Protein AF-A0A831XPH6-F1 (afdb_monomer)

Structure (mmCIF, N/CA/C/O backbone):
data_AF-A0A831XPH6-F1
#
_entry.id   AF-A0A831XPH6-F1
#
loop_
_atom_site.group_PDB
_atom_site.id
_atom_site.type_symbol
_atom_site.label_atom_id
_atom_site.label_alt_id
_atom_site.label_comp_id
_atom_site.label_asym_id
_atom_site.label_entity_id
_atom_site.label_seq_id
_atom_site.pdbx_PDB_ins_code
_atom_site.Cartn_x
_atom_site.Cartn_y
_atom_site.Cartn_z
_atom_site.occupancy
_atom_site.B_iso_or_equiv
_atom_site.auth_seq_id
_atom_site.auth_comp_id
_atom_site.auth_asym_id
_atom_site.auth_atom_id
_atom_site.pdbx_PDB_model_num
ATOM 1 N N . MET A 1 1 ? -27.089 3.846 16.125 1.00 76.62 1 MET A N 1
ATOM 2 C CA . MET A 1 1 ? -26.303 5.098 16.254 1.00 76.62 1 MET A CA 1
ATOM 3 C C . MET A 1 1 ? -24.981 4.798 15.598 1.00 76.62 1 MET A C 1
ATOM 5 O O . MET A 1 1 ? -24.349 3.819 15.980 1.00 76.62 1 MET A O 1
ATOM 9 N N . THR A 1 2 ? -24.625 5.568 14.578 1.00 90.88 2 THR A N 1
ATOM 10 C CA . THR A 1 2 ? -23.455 5.303 13.743 1.00 90.88 2 THR A CA 1
ATOM 11 C C . THR A 1 2 ? -22.217 5.960 14.341 1.00 90.88 2 THR A C 1
ATOM 13 O O . THR A 1 2 ? -22.233 7.154 14.641 1.00 90.88 2 THR A O 1
ATOM 16 N N . GLN A 1 3 ? -21.154 5.181 14.522 1.00 96.69 3 GLN A N 1
ATOM 17 C CA . GLN A 1 3 ? -19.845 5.636 14.983 1.00 96.69 3 GLN A CA 1
ATOM 18 C C . GLN A 1 3 ? -18.807 5.392 13.888 1.00 96.69 3 GLN A C 1
ATOM 20 O O . GLN A 1 3 ? -18.766 4.309 13.306 1.00 96.69 3 GLN A O 1
ATOM 25 N N . THR A 1 4 ? -17.925 6.366 13.672 1.00 97.56 4 THR A N 1
ATOM 26 C CA . THR A 1 4 ? -16.787 6.240 12.755 1.00 97.56 4 THR A CA 1
ATOM 27 C C . THR A 1 4 ? -15.485 6.138 13.541 1.00 97.56 4 THR A C 1
ATOM 29 O O . THR A 1 4 ? -15.227 6.939 14.440 1.00 97.56 4 THR A O 1
ATOM 32 N N . ILE A 1 5 ? -14.648 5.164 13.192 1.00 96.94 5 ILE A N 1
ATOM 33 C CA . ILE A 1 5 ? -13.284 5.006 13.700 1.00 96.94 5 ILE A CA 1
ATOM 34 C C . ILE A 1 5 ? -12.326 5.285 12.547 1.00 96.94 5 ILE A C 1
ATOM 36 O O . ILE A 1 5 ? -12.448 4.674 11.487 1.00 96.94 5 ILE A O 1
ATOM 40 N N . LYS A 1 6 ? -11.364 6.189 12.759 1.00 97.69 6 LYS A N 1
ATOM 41 C CA . LYS A 1 6 ? -10.305 6.487 11.788 1.00 97.69 6 LYS A CA 1
ATOM 42 C C . LYS A 1 6 ? -8.943 6.170 12.380 1.00 97.69 6 LYS A C 1
ATOM 44 O O . LYS A 1 6 ? -8.591 6.676 13.443 1.00 97.69 6 LYS A O 1
ATOM 49 N N . ILE A 1 7 ? -8.179 5.354 11.667 1.00 97.50 7 ILE A N 1
ATOM 50 C CA . ILE A 1 7 ? -6.775 5.07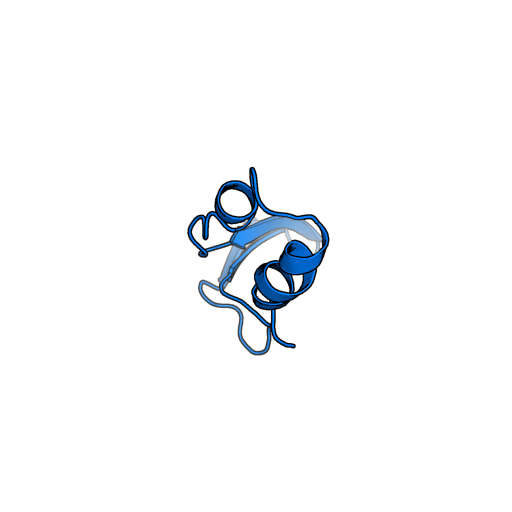6 11.952 1.00 97.50 7 ILE A CA 1
ATOM 51 C C . ILE A 1 7 ? -5.980 5.612 10.768 1.00 97.50 7 ILE A C 1
ATOM 53 O O . ILE A 1 7 ? -5.924 4.986 9.714 1.00 97.50 7 ILE A O 1
ATOM 57 N N . ASN A 1 8 ? -5.381 6.789 10.953 1.00 95.06 8 ASN A N 1
ATOM 58 C CA . ASN A 1 8 ? -4.658 7.488 9.888 1.00 95.06 8 ASN A CA 1
ATOM 59 C C . ASN A 1 8 ? -3.344 6.803 9.504 1.00 95.06 8 ASN A C 1
ATOM 61 O O . ASN A 1 8 ? -2.852 7.027 8.413 1.00 95.06 8 ASN A O 1
ATOM 65 N N . HIS A 1 9 ? -2.748 6.014 10.396 1.00 95.75 9 HIS A N 1
ATOM 66 C CA . HIS A 1 9 ? -1.555 5.236 10.089 1.00 95.75 9 HIS A CA 1
ATOM 67 C C . HIS A 1 9 ? -1.669 3.864 10.742 1.00 95.75 9 HIS A C 1
ATOM 69 O O . HIS A 1 9 ? -1.759 3.752 11.968 1.00 95.75 9 HIS A O 1
ATOM 75 N N . LEU A 1 10 ? -1.694 2.826 9.914 1.00 96.56 10 LEU A N 1
ATOM 76 C CA . LEU A 1 10 ? -1.675 1.445 10.365 1.00 96.56 10 LEU A CA 1
ATOM 77 C C . LEU A 1 10 ? -0.254 1.041 10.752 1.00 96.56 10 LEU A C 1
ATOM 79 O O . LEU A 1 10 ? 0.659 1.063 9.936 1.00 96.56 10 LEU A O 1
A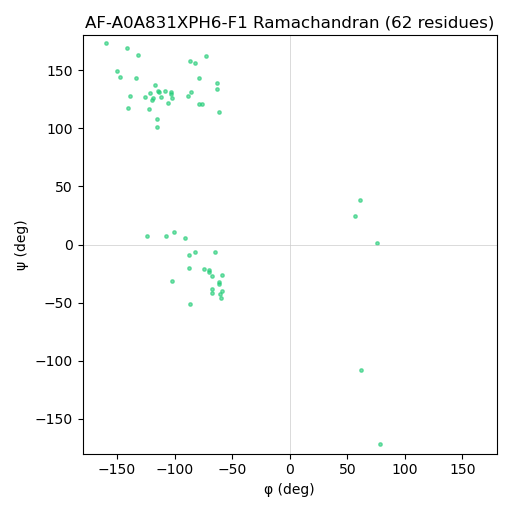TOM 83 N N . ALA A 1 11 ? -0.079 0.641 12.008 1.00 96.19 11 ALA A N 1
ATOM 84 C CA . ALA A 1 11 ? 1.193 0.132 12.500 1.00 96.19 11 ALA A CA 1
ATOM 85 C C . ALA A 1 11 ? 1.345 -1.378 12.242 1.00 96.19 11 ALA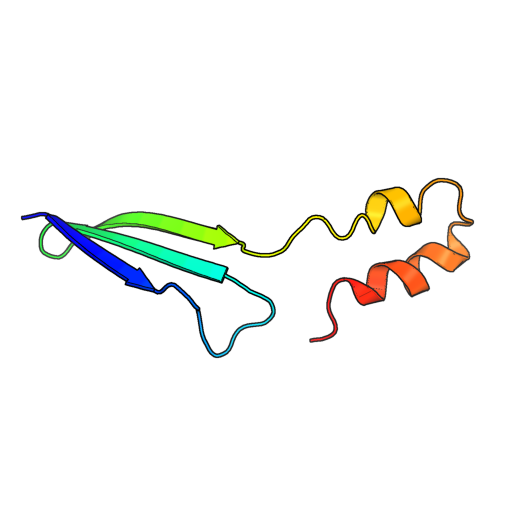 A C 1
ATOM 87 O O . ALA A 1 11 ? 0.355 -2.110 12.185 1.00 96.19 11 ALA A O 1
ATOM 88 N N . ARG A 1 12 ? 2.601 -1.852 12.226 1.00 96.06 12 ARG A N 1
ATOM 89 C CA . ARG A 1 12 ? 2.990 -3.274 12.079 1.00 96.06 12 ARG A CA 1
ATOM 90 C C . ARG A 1 12 ? 2.542 -3.912 10.755 1.00 96.06 12 ARG A C 1
ATOM 92 O O . ARG A 1 12 ? 2.153 -5.076 10.733 1.00 96.06 12 ARG A O 1
ATOM 99 N N . VAL A 1 13 ? 2.613 -3.150 9.670 1.00 95.38 13 VAL A N 1
ATOM 100 C CA . VAL A 1 13 ? 2.373 -3.612 8.29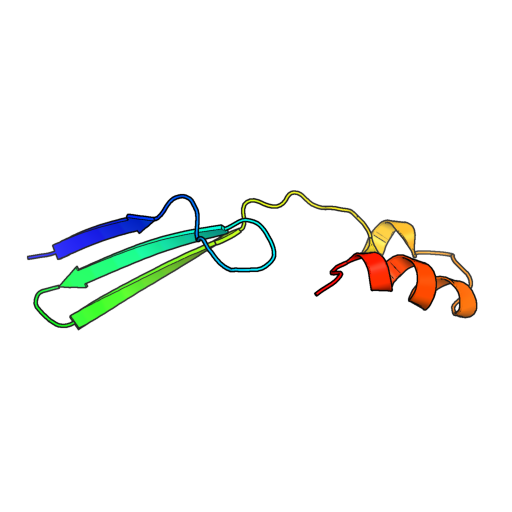7 1.00 95.38 13 VAL A CA 1
ATOM 101 C C . VAL A 1 13 ? 3.507 -3.132 7.390 1.00 95.38 13 VAL A C 1
ATOM 103 O O . VAL A 1 13 ? 4.261 -2.237 7.771 1.00 95.38 13 VAL A O 1
ATOM 106 N N . GLU A 1 14 ? 3.637 -3.743 6.215 1.00 96.19 14 GLU A N 1
ATOM 107 C CA . GLU A 1 14 ? 4.452 -3.19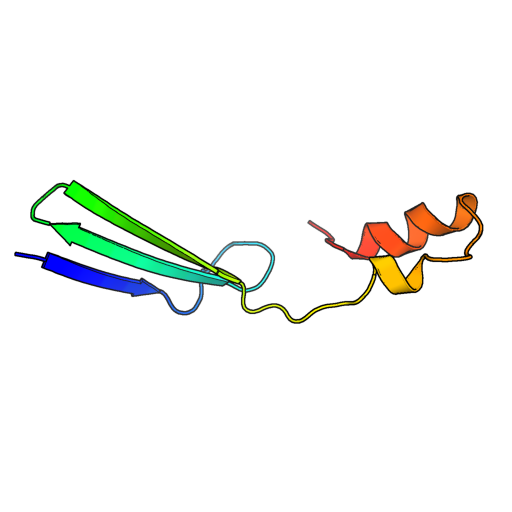8 5.128 1.00 96.19 14 GLU A CA 1
ATOM 108 C C . GLU A 1 14 ? 3.674 -2.088 4.412 1.00 96.19 14 GLU A C 1
ATOM 110 O O . GLU A 1 14 ? 2.450 -2.172 4.278 1.00 96.19 14 GLU A O 1
ATOM 115 N N . GLY A 1 15 ? 4.383 -1.047 3.982 1.00 94.12 15 GLY A N 1
ATOM 116 C CA . GLY A 1 15 ? 3.802 0.091 3.281 1.00 94.12 15 GLY A CA 1
ATOM 117 C C . GLY A 1 15 ? 3.084 1.114 4.169 1.00 94.12 15 GLY A C 1
ATOM 118 O O . GLY A 1 15 ? 3.159 1.093 5.400 1.00 94.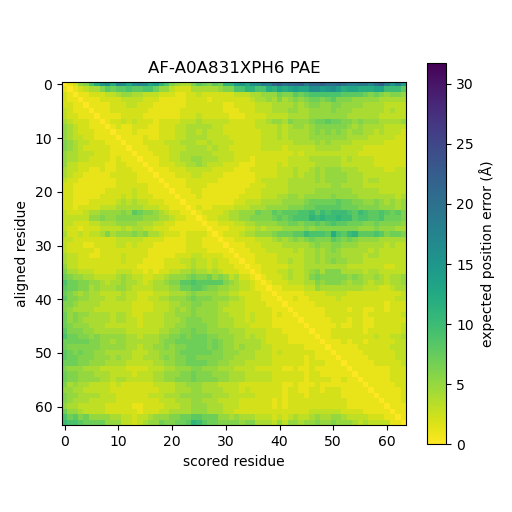12 15 GLY A O 1
ATOM 119 N N . HIS A 1 16 ? 2.412 2.065 3.518 1.00 95.94 16 HIS A N 1
ATOM 120 C CA . HIS A 1 16 ? 1.745 3.191 4.178 1.00 95.94 16 HIS A CA 1
ATOM 121 C C . HIS A 1 16 ? 0.255 3.229 3.852 1.00 95.94 16 HIS A C 1
ATOM 123 O O . HIS A 1 16 ? -0.149 3.474 2.714 1.00 95.94 16 HIS A O 1
ATOM 129 N N . GLY A 1 17 ? -0.573 3.062 4.881 1.00 96.62 17 GLY A N 1
ATOM 130 C CA . GLY A 1 17 ? -2.018 3.109 4.730 1.00 96.62 17 GLY A CA 1
ATOM 131 C C . GLY A 1 17 ? -2.760 3.394 6.027 1.00 96.62 17 GLY A C 1
ATOM 132 O O . GLY A 1 17 ? -2.172 3.470 7.112 1.00 96.62 17 GLY A O 1
ATOM 133 N N . GLY A 1 18 ? -4.067 3.571 5.891 1.00 97.62 18 GLY A N 1
ATOM 134 C CA . GLY A 1 18 ? -4.997 3.874 6.972 1.00 97.62 18 GLY A CA 1
ATOM 135 C C . GLY A 1 18 ? -6.319 3.143 6.778 1.00 97.62 18 GLY A C 1
ATOM 136 O O . GLY A 1 18 ? -6.568 2.560 5.723 1.00 97.62 18 GLY A O 1
ATOM 137 N N . ILE A 1 19 ? -7.167 3.150 7.806 1.00 97.88 19 ILE A N 1
ATOM 138 C CA . ILE A 1 19 ? -8.526 2.610 7.706 1.00 97.88 19 ILE A CA 1
ATOM 139 C C . ILE A 1 19 ? -9.557 3.554 8.302 1.00 97.88 19 ILE A C 1
ATOM 141 O O . ILE A 1 19 ? -9.342 4.174 9.346 1.00 97.88 19 ILE A O 1
ATOM 145 N N . GLU A 1 20 ? -10.712 3.593 7.654 1.00 98.06 20 GLU A N 1
ATOM 146 C CA . GLU A 1 20 ? -11.927 4.220 8.148 1.00 98.06 20 GLU A CA 1
ATOM 147 C C . GLU A 1 20 ? -13.014 3.150 8.258 1.00 98.06 20 GLU A C 1
ATOM 149 O O . GLU A 1 20 ? -13.293 2.438 7.295 1.00 98.06 20 GLU A O 1
ATOM 154 N N . VAL A 1 21 ? -13.598 3.003 9.446 1.00 97.94 21 VAL A N 1
ATOM 155 C CA . VAL A 1 21 ? -14.602 1.976 9.748 1.00 97.94 21 VAL A CA 1
ATOM 156 C C . VAL A 1 21 ? -15.851 2.642 10.302 1.00 97.94 21 VAL A C 1
ATOM 158 O O . VAL A 1 21 ? -15.771 3.375 11.288 1.00 97.94 21 VAL A O 1
ATOM 161 N N . GLU A 1 22 ? -17.004 2.348 9.709 1.00 98.19 22 GLU A N 1
ATOM 162 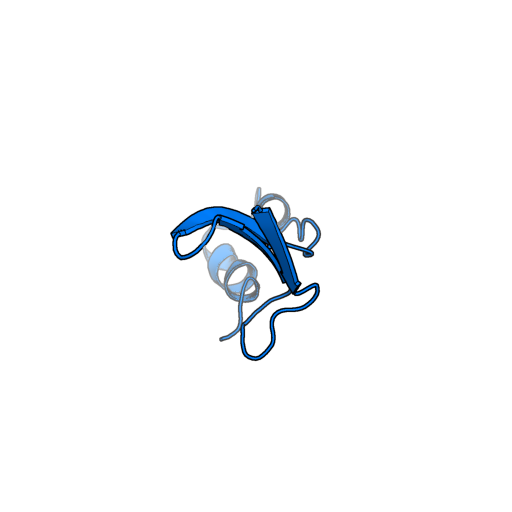C CA . GLU A 1 22 ? -18.307 2.758 10.232 1.00 98.19 22 GLU A CA 1
ATOM 163 C C . GLU A 1 22 ? -19.012 1.579 10.901 1.00 98.19 22 GLU A C 1
ATOM 165 O O . GLU A 1 22 ? -19.160 0.490 10.331 1.00 98.19 22 GLU A O 1
ATOM 170 N N . ILE A 1 23 ? -19.474 1.818 12.123 1.00 97.88 23 ILE A N 1
ATOM 171 C CA . ILE A 1 23 ? -20.124 0.836 12.984 1.00 97.88 23 ILE A CA 1
ATOM 172 C C . ILE A 1 23 ? -21.520 1.348 13.331 1.00 97.88 23 ILE A C 1
ATOM 174 O O . ILE A 1 23 ? -21.665 2.477 13.796 1.00 97.88 23 ILE A O 1
ATOM 178 N N . ASP A 1 24 ? -22.543 0.510 13.159 1.00 97.00 24 ASP A N 1
ATOM 179 C CA . ASP A 1 24 ? -23.891 0.760 13.676 1.00 97.00 24 ASP A CA 1
ATOM 180 C C . ASP A 1 24 ? -24.247 -0.291 14.732 1.00 97.00 24 ASP A C 1
ATOM 182 O O . ASP A 1 24 ? -24.433 -1.481 14.452 1.00 97.00 24 ASP A O 1
ATOM 186 N N . GLY A 1 25 ? -24.277 0.146 15.991 1.00 94.25 25 GLY A N 1
ATOM 187 C CA . GLY A 1 25 ? -24.457 -0.743 17.134 1.00 94.25 25 GLY A CA 1
ATOM 188 C C . GLY A 1 25 ? -23.322 -1.767 17.244 1.00 94.25 25 GLY A C 1
ATOM 189 O O . GLY A 1 25 ? -22.211 -1.425 17.632 1.00 94.25 25 GLY A O 1
ATOM 190 N N . LYS A 1 26 ? -23.610 -3.036 16.931 1.00 94.19 26 LYS A N 1
ATOM 191 C CA . LYS A 1 26 ? -22.638 -4.149 16.975 1.00 94.19 26 LYS A CA 1
ATOM 192 C C . LYS A 1 26 ? -22.208 -4.640 15.591 1.00 94.19 26 LYS A C 1
ATOM 194 O O . LYS A 1 26 ? -21.551 -5.674 15.491 1.00 94.19 26 LYS A O 1
ATOM 199 N N . LYS A 1 27 ? -22.609 -3.945 14.525 1.00 96.62 27 LYS A N 1
ATOM 200 C CA . LYS A 1 27 ? -22.357 -4.360 13.147 1.00 96.62 27 LYS A CA 1
ATOM 201 C C . LYS A 1 27 ? -21.426 -3.371 12.456 1.00 96.62 27 LYS A C 1
ATOM 203 O O . LYS A 1 27 ? -21.653 -2.166 12.504 1.00 96.62 27 LYS A O 1
ATOM 208 N N . VAL A 1 28 ? -20.399 -3.894 11.792 1.00 97.31 28 VAL A N 1
ATOM 209 C CA . VAL A 1 28 ? -19.595 -3.118 10.843 1.00 97.31 28 VAL A CA 1
ATOM 210 C C . VAL A 1 28 ? -20.403 -2.974 9.559 1.00 97.31 28 VAL A C 1
ATOM 212 O O . VAL A 1 28 ? -20.791 -3.980 8.961 1.00 97.31 28 VAL A O 1
ATOM 215 N N . ASN A 1 29 ? -20.670 -1.736 9.156 1.00 96.69 29 ASN A N 1
ATOM 216 C CA . ASN A 1 29 ? -21.455 -1.438 7.959 1.00 96.69 29 ASN A CA 1
ATOM 217 C C . ASN A 1 29 ? -20.573 -1.028 6.776 1.00 96.69 29 ASN A C 1
ATOM 219 O O . ASN A 1 29 ? -20.924 -1.327 5.638 1.00 96.69 29 ASN A O 1
ATOM 223 N N . TYR A 1 30 ? -19.433 -0.381 7.037 1.00 97.69 30 TYR A N 1
ATOM 224 C CA . TYR A 1 30 ? -18.515 0.086 6.001 1.00 97.69 30 TYR A CA 1
ATOM 225 C C . TYR A 1 30 ? -17.062 0.047 6.482 1.00 97.69 30 TYR A C 1
ATOM 227 O O . TYR A 1 30 ? -16.777 0.307 7.653 1.00 97.69 30 TYR A O 1
ATOM 235 N N . VAL A 1 31 ? -16.149 -0.275 5.564 1.00 97.44 31 VAL A N 1
ATOM 236 C CA . VAL A 1 31 ? -14.698 -0.219 5.764 1.00 97.44 31 VAL A CA 1
ATOM 237 C C . VAL A 1 31 ? -14.062 0.358 4.505 1.00 97.44 31 VAL A C 1
ATOM 239 O O . VAL A 1 31 ? -14.278 -0.164 3.410 1.00 97.44 31 VAL A O 1
ATOM 242 N N . ARG A 1 32 ? -13.238 1.392 4.668 1.00 97.75 32 ARG A N 1
ATOM 243 C CA . ARG A 1 32 ? -12.331 1.900 3.636 1.00 97.75 32 ARG A CA 1
ATOM 244 C C . ARG A 1 32 ? -10.898 1.660 4.073 1.00 97.75 32 ARG A C 1
ATOM 246 O O . ARG A 1 32 ? -10.540 1.989 5.201 1.00 97.75 32 ARG A O 1
ATOM 253 N N . PHE A 1 33 ? -10.094 1.105 3.175 1.00 96.62 33 PHE A N 1
ATOM 254 C CA . PHE A 1 33 ? -8.645 1.072 3.307 1.00 96.62 33 PHE A CA 1
ATOM 255 C C . PHE A 1 33 ? -8.058 2.151 2.407 1.00 96.62 33 PHE A C 1
ATOM 257 O O . PHE A 1 33 ? -8.369 2.206 1.217 1.00 96.62 33 PHE A O 1
ATOM 264 N N . ASP A 1 34 ? -7.237 3.006 2.995 1.00 95.62 34 ASP A N 1
ATOM 265 C CA . ASP A 1 34 ? -6.568 4.097 2.312 1.00 95.62 34 ASP A CA 1
ATOM 266 C C . ASP A 1 34 ? -5.104 3.714 2.080 1.00 95.62 34 ASP A C 1
ATOM 268 O O . ASP A 1 34 ? -4.422 3.275 3.006 1.00 95.62 34 ASP A O 1
ATOM 272 N N . VAL A 1 35 ? -4.620 3.896 0.851 1.00 95.38 35 VAL A N 1
ATOM 273 C CA . VAL A 1 35 ? -3.208 3.722 0.482 1.00 95.38 35 VAL A CA 1
ATOM 274 C C . VAL A 1 35 ? -2.601 5.102 0.289 1.00 95.38 35 VAL A C 1
ATOM 276 O O . VAL A 1 35 ? -3.076 5.879 -0.537 1.00 95.38 35 VAL A O 1
ATOM 279 N N . PHE A 1 36 ? -1.551 5.411 1.046 1.00 94.75 36 PHE A N 1
ATOM 280 C CA . PHE A 1 36 ? -0.898 6.726 1.025 1.00 94.75 36 PHE A CA 1
ATOM 281 C C . PHE A 1 36 ? 0.383 6.750 0.186 1.00 94.75 36 PHE A C 1
ATOM 283 O O . PHE A 1 36 ? 1.145 7.714 0.231 1.00 94.75 36 PHE A O 1
ATOM 290 N N . GLU A 1 37 ? 0.633 5.695 -0.584 1.00 91.25 37 GLU A N 1
ATOM 291 C CA . GLU A 1 37 ? 1.790 5.604 -1.465 1.00 91.25 37 GLU A CA 1
ATOM 292 C C . GLU A 1 37 ? 1.516 6.240 -2.826 1.00 91.25 37 GLU A C 1
ATOM 294 O O . GLU A 1 37 ? 0.513 5.965 -3.485 1.00 91.25 37 GLU A O 1
ATOM 299 N N . GLY A 1 38 ? 2.445 7.088 -3.267 1.00 90.69 38 GLY A N 1
ATOM 300 C CA . GLY A 1 38 ? 2.419 7.649 -4.612 1.00 90.69 38 GLY A CA 1
ATOM 301 C C . GLY A 1 38 ? 2.789 6.616 -5.678 1.00 90.69 38 GLY A C 1
ATOM 302 O O . GLY A 1 38 ? 3.418 5.592 -5.405 1.00 90.69 38 GLY A O 1
ATOM 303 N N . ALA A 1 39 ? 2.450 6.915 -6.933 1.00 93.94 39 ALA A N 1
ATOM 304 C CA . ALA A 1 39 ? 2.851 6.087 -8.062 1.00 93.94 39 ALA A CA 1
ATOM 305 C C . ALA A 1 39 ? 4.387 6.029 -8.174 1.00 93.94 39 ALA A C 1
ATOM 307 O O . ALA A 1 39 ? 5.038 7.024 -8.485 1.00 93.94 39 ALA A O 1
ATOM 308 N N . ARG A 1 40 ? 4.966 4.841 -7.958 1.00 95.56 40 ARG A N 1
ATOM 309 C CA . ARG A 1 40 ? 6.419 4.597 -8.077 1.00 95.56 40 ARG A CA 1
ATOM 310 C C . ARG A 1 40 ? 6.886 4.343 -9.513 1.00 95.56 40 ARG A C 1
ATOM 312 O O . ARG A 1 40 ? 8.082 4.246 -9.761 1.00 95.56 40 ARG A O 1
ATOM 319 N N . LEU A 1 41 ? 5.944 4.233 -10.454 1.00 96.56 41 LEU A N 1
ATOM 320 C CA . LEU A 1 41 ? 6.177 4.101 -11.899 1.00 96.56 41 LEU A CA 1
ATOM 321 C C . LEU A 1 41 ? 7.063 2.910 -12.310 1.00 96.56 41 LEU A C 1
ATOM 323 O O . LEU A 1 41 ? 7.653 2.926 -13.389 1.00 96.56 41 LEU A O 1
ATOM 327 N N . LEU A 1 42 ? 7.133 1.858 -11.487 1.00 96.38 42 LEU A N 1
ATOM 328 C CA . LEU A 1 42 ? 7.953 0.672 -11.761 1.00 96.38 42 LEU A CA 1
ATOM 329 C C . LEU A 1 42 ? 7.525 -0.040 -13.054 1.00 96.38 42 LEU A C 1
ATOM 331 O O . LEU A 1 42 ? 8.374 -0.514 -13.801 1.00 96.38 42 LEU A O 1
ATOM 335 N N . GLU A 1 43 ? 6.232 -0.038 -13.375 1.00 96.69 43 GLU A N 1
ATOM 336 C CA . GLU A 1 43 ? 5.692 -0.618 -14.613 1.00 96.69 43 GLU A CA 1
ATOM 337 C C . GLU A 1 43 ? 6.132 0.168 -15.856 1.00 96.69 43 GLU A C 1
ATOM 339 O O . GLU A 1 43 ? 6.519 -0.415 -16.869 1.00 96.69 43 GLU A O 1
ATOM 344 N N . SER A 1 44 ? 6.122 1.501 -15.773 1.00 97.12 44 SER A N 1
ATOM 345 C CA . SER A 1 44 ? 6.637 2.368 -16.838 1.00 97.12 44 SER A CA 1
ATOM 346 C C . SER A 1 44 ? 8.151 2.228 -16.982 1.00 97.12 44 SER A C 1
ATOM 348 O O . SER A 1 44 ? 8.657 2.194 -18.100 1.00 97.12 44 SER A O 1
ATOM 350 N N . LEU A 1 45 ? 8.870 2.092 -15.864 1.00 96.88 45 LEU A N 1
ATOM 351 C CA . LEU A 1 45 ? 10.325 1.939 -15.829 1.00 96.88 45 LEU A CA 1
ATOM 352 C C . LEU A 1 45 ? 10.813 0.674 -16.551 1.00 96.88 45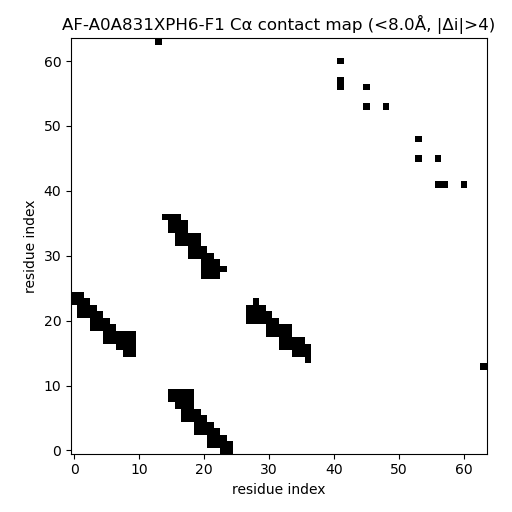 LEU A C 1
ATOM 354 O O . LEU A 1 45 ? 11.918 0.682 -17.103 1.00 96.88 45 LEU A O 1
ATOM 358 N N . VAL A 1 46 ? 10.027 -0.409 -16.532 1.00 97.94 46 VAL A N 1
ATOM 359 C CA . VAL A 1 46 ? 10.400 -1.678 -17.181 1.00 97.94 46 VAL A CA 1
ATOM 360 C C . VAL A 1 46 ? 10.006 -1.765 -18.655 1.00 97.94 46 VAL A C 1
ATOM 362 O O . VAL A 1 46 ? 10.448 -2.683 -19.346 1.00 97.94 46 VAL A O 1
ATOM 365 N N . ARG A 1 47 ? 9.220 -0.819 -19.184 1.00 97.94 47 ARG A N 1
ATOM 366 C CA . ARG A 1 47 ? 8.861 -0.833 -20.609 1.00 97.94 47 ARG A CA 1
ATOM 367 C C . ARG A 1 47 ? 10.092 -0.662 -21.499 1.00 97.94 47 ARG A C 1
ATOM 369 O O . ARG A 1 47 ? 10.918 0.213 -21.275 1.00 97.94 47 ARG A O 1
ATOM 376 N N . GLY A 1 48 ? 10.186 -1.497 -22.535 1.00 97.44 48 GLY A N 1
ATOM 377 C CA . GLY A 1 48 ? 11.294 -1.479 -23.497 1.00 97.44 48 GLY A CA 1
ATOM 378 C C . GLY A 1 48 ? 12.602 -2.091 -22.984 1.00 97.44 48 GLY A C 1
ATOM 379 O O . GLY A 1 48 ? 13.580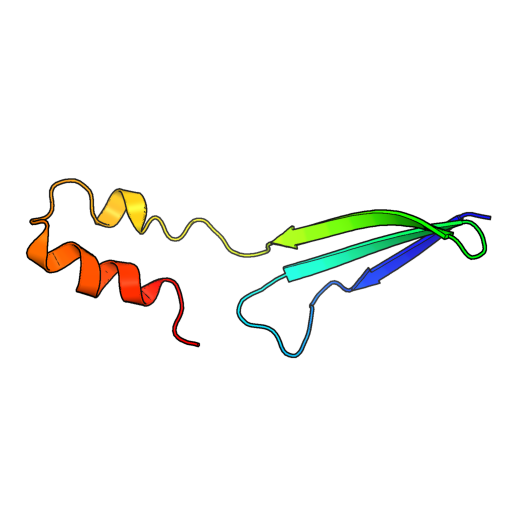 -2.112 -23.726 1.00 97.44 48 GLY A O 1
ATOM 380 N N . ARG A 1 49 ? 12.635 -2.600 -21.745 1.00 97.38 49 ARG A N 1
ATOM 381 C CA . ARG A 1 49 ? 13.791 -3.331 -21.215 1.00 97.38 49 ARG A CA 1
ATOM 382 C C . ARG A 1 49 ? 13.784 -4.783 -21.667 1.00 97.38 49 ARG A C 1
ATOM 384 O O . ARG A 1 49 ? 12.734 -5.352 -21.966 1.00 97.38 49 ARG A O 1
ATOM 391 N N . ASP A 1 50 ? 14.967 -5.385 -21.674 1.00 98.12 50 ASP A N 1
ATOM 392 C CA . ASP A 1 50 ? 15.107 -6.818 -21.880 1.00 98.12 50 ASP A CA 1
ATOM 393 C C . ASP A 1 50 ? 14.424 -7.584 -20.736 1.00 98.12 50 ASP A C 1
ATOM 395 O O . ASP A 1 50 ? 14.535 -7.208 -19.566 1.00 98.12 50 ASP A O 1
ATOM 399 N N . TYR A 1 51 ? 13.717 -8.668 -21.061 1.00 97.12 51 TYR A N 1
ATOM 400 C CA . TYR A 1 51 ? 12.968 -9.450 -20.073 1.00 97.12 51 TYR A CA 1
ATOM 401 C C . TYR A 1 51 ? 13.861 -10.002 -18.949 1.00 97.12 51 TYR A C 1
ATOM 403 O O . TYR A 1 51 ? 13.381 -10.218 -17.835 1.00 97.12 51 TYR A O 1
ATOM 411 N N . ARG A 1 52 ? 15.159 -10.200 -19.218 1.00 97.81 52 ARG A N 1
ATOM 412 C CA . ARG A 1 52 ? 16.146 -10.684 -18.242 1.00 97.81 52 ARG A CA 1
ATOM 413 C C . ARG A 1 52 ? 16.411 -9.671 -17.125 1.00 97.81 52 ARG A C 1
ATOM 415 O O . ARG A 1 52 ? 16.712 -10.084 -16.007 1.00 97.81 52 ARG A O 1
ATOM 422 N N . ASP A 1 53 ? 16.226 -8.379 -17.390 1.00 97.06 53 ASP A N 1
ATOM 423 C CA . ASP A 1 53 ? 16.470 -7.301 -16.421 1.00 97.06 53 ASP A CA 1
ATOM 424 C C . ASP A 1 53 ? 15.249 -7.007 -15.536 1.00 97.06 53 ASP A C 1
ATOM 426 O O . ASP A 1 53 ? 15.374 -6.417 -14.461 1.00 97.06 53 ASP A O 1
ATOM 430 N N . VAL A 1 54 ? 14.052 -7.411 -15.975 1.00 97.94 54 VAL A N 1
ATOM 431 C CA . VAL A 1 54 ? 12.783 -7.042 -15.331 1.00 97.94 54 VAL A CA 1
ATOM 432 C C . VAL A 1 54 ? 12.732 -7.519 -13.884 1.00 97.94 54 VAL A C 1
ATOM 434 O O . VAL A 1 54 ? 12.388 -6.731 -13.006 1.00 97.94 54 VAL A O 1
ATOM 437 N N . SER A 1 55 ? 13.118 -8.770 -13.616 1.00 97.12 55 SER A N 1
ATOM 438 C CA . SER A 1 55 ? 13.047 -9.366 -12.273 1.00 97.12 55 SER A CA 1
ATOM 439 C C . SER A 1 55 ? 13.863 -8.579 -11.245 1.00 97.12 55 SER A C 1
ATOM 441 O O . SER A 1 55 ? 13.389 -8.331 -10.138 1.00 97.12 55 SER A O 1
ATOM 443 N N . GLN A 1 56 ? 15.049 -8.106 -11.633 1.00 96.69 56 GLN A N 1
ATOM 444 C CA . GLN A 1 56 ? 15.915 -7.303 -10.775 1.00 96.69 56 GLN A CA 1
ATOM 445 C C . GLN A 1 56 ? 15.365 -5.899 -10.523 1.00 96.69 56 GLN A C 1
ATOM 447 O O . GLN A 1 56 ? 15.724 -5.273 -9.536 1.00 96.69 56 GLN A O 1
ATOM 452 N N . ILE A 1 57 ? 14.491 -5.377 -11.375 1.00 97.38 57 ILE A N 1
ATOM 453 C CA . ILE A 1 57 ? 13.872 -4.069 -11.147 1.00 97.38 57 ILE A CA 1
ATOM 454 C C . ILE A 1 57 ? 12.619 -4.235 -10.286 1.00 97.38 57 ILE A C 1
ATOM 456 O O . ILE A 1 57 ? 12.478 -3.578 -9.257 1.00 97.38 57 ILE A O 1
ATOM 460 N N . VAL A 1 58 ? 11.719 -5.145 -10.666 1.00 97.31 58 VAL A N 1
ATOM 461 C CA . VAL A 1 58 ? 10.407 -5.287 -10.013 1.00 97.31 58 VAL A CA 1
ATOM 462 C C . VAL A 1 58 ? 10.482 -5.946 -8.640 1.00 97.31 58 VAL A C 1
ATOM 464 O O . VAL A 1 58 ? 9.608 -5.706 -7.815 1.00 97.31 58 VAL A O 1
ATOM 467 N N . SER A 1 59 ? 11.544 -6.692 -8.318 1.00 96.69 59 SER A N 1
ATOM 468 C CA . SER A 1 59 ? 11.724 -7.209 -6.953 1.00 96.69 59 SER A CA 1
ATOM 469 C C . SER A 1 59 ? 11.942 -6.101 -5.913 1.00 96.69 59 SER A C 1
ATOM 471 O O . SER A 1 59 ? 12.034 -6.391 -4.730 1.00 96.69 59 SER A O 1
ATOM 473 N N . ARG A 1 60 ? 12.082 -4.838 -6.337 1.00 95.81 60 ARG A N 1
ATOM 474 C CA . ARG A 1 60 ? 12.170 -3.666 -5.456 1.00 95.81 60 ARG A CA 1
ATOM 475 C C . ARG A 1 60 ? 10.790 -3.044 -5.182 1.00 95.81 60 ARG A C 1
ATOM 477 O O . ARG A 1 60 ? 10.712 -1.999 -4.540 1.00 95.81 60 ARG A O 1
ATOM 484 N N . ILE A 1 61 ? 9.696 -3.664 -5.648 1.00 96.81 61 ILE A N 1
ATOM 485 C CA . ILE A 1 61 ? 8.326 -3.273 -5.273 1.00 96.81 61 ILE A CA 1
ATOM 486 C C . ILE A 1 61 ? 8.126 -3.423 -3.759 1.00 96.81 61 ILE A C 1
ATOM 488 O O . ILE A 1 61 ? 7.550 -2.526 -3.150 1.00 96.81 61 ILE A O 1
ATOM 492 N N . CYS A 1 62 ? 8.617 -4.513 -3.171 1.00 96.88 62 CYS A N 1
ATOM 493 C CA . CYS A 1 62 ? 8.506 -4.828 -1.749 1.00 96.88 62 CYS A CA 1
ATOM 494 C C . CYS A 1 62 ? 9.724 -5.665 -1.321 1.00 96.88 62 CYS A C 1
ATOM 496 O O . CYS A 1 62 ? 10.286 -6.387 -2.145 1.00 96.88 62 CYS A O 1
ATOM 498 N N . ALA A 1 63 ? 10.151 -5.537 -0.062 1.00 93.44 63 ALA A N 1
ATOM 499 C CA . ALA A 1 63 ? 11.349 -6.189 0.482 1.00 93.44 63 ALA A CA 1
ATOM 500 C C . ALA A 1 63 ? 11.077 -7.057 1.728 1.00 93.44 63 ALA A C 1
ATOM 502 O O . ALA A 1 63 ? 12.030 -7.520 2.358 1.00 93.44 63 ALA A O 1
ATOM 503 N N . ILE A 1 64 ? 9.803 -7.242 2.086 1.00 93.94 64 ILE A N 1
ATOM 504 C CA . ILE A 1 64 ? 9.330 -8.150 3.142 1.00 93.94 64 ILE A CA 1
ATOM 505 C C . ILE A 1 64 ? 8.752 -9.392 2.469 1.00 93.94 64 ILE A C 1
ATOM 507 O O . ILE A 1 64 ? 9.071 -10.504 2.943 1.00 93.94 64 ILE A O 1
#

Nearest PDB structures (foldseek):
  4kn9-assembly1_L  TM=8.837E-01  e=5.164E-03  Desulfomicrobium baculatum DSM 4028
  8p2a-assembly1_A  TM=5.152E-01  e=4.334E-01  Streptomyces azureus
  7xi1-assembly1_A  TM=4.272E-01  e=1.252E+00  Pseudomonas aeruginosa
  7dtr-assembly1_A-2  TM=4.231E-01  e=2.999E+00  Pseudomonas aeruginosa
  3f2k-assembly1_A  TM=3.553E-01  e=1.607E+00  Homo sapiens

Radius of gyration: 18.14 Å; Cα contacts (8 Å, |Δi|>4): 75; chains: 1; bounding box: 43×18×41 Å

Foldseek 3Di:
DKDKDKALFDPPDPATWIKIWIDDPPDTDDIDIGHPDDDPCLVVVCPPPDPVCSCVSCCVVDDD

Sequence (64 aa):
MTQTIKINHLARVEGHGGIEVEIDGKKVNYVRFDVFEGARLLESLVRGRDYRDVSQIVSRICAI

pLDDT: mean 96.04, std 2.96, range [76.62, 98.19]

Solvent-accessible surface area (backbone atoms only — not comparable to full-atom values): 4198 Å² total; per-residue (Å²): 108,81,45,78,49,76,41,83,67,58,78,98,62,88,78,55,32,24,40,40,38,36,30,46,78,92,40,80,77,46,77,47,80,46,73,72,68,75,92,80,53,62,73,67,70,48,60,94,54,61,78,85,55,41,62,77,58,59,58,70,77,62,91,130

Mean predicted aligned error: 3.48 Å

Secondary structure (DSSP, 8-state):
-EEEEEESS-SSSSS-EEEEEEEETTEEEEEEEEE------HHHHHTTS-HHHHHHHHTTS---